Protein AF-A0A9E3EA97-F1 (afdb_monomer_lite)

Secondary str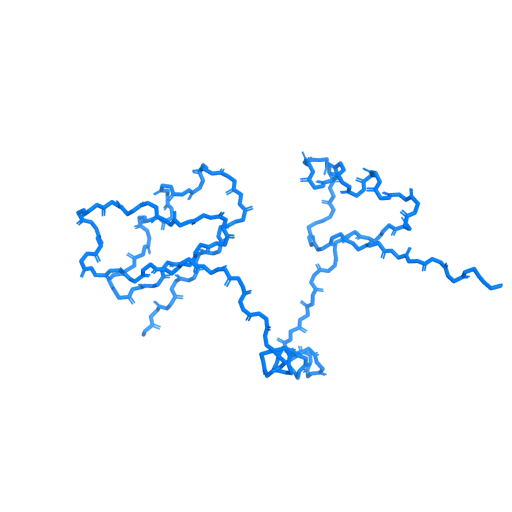ucture (DSSP, 8-state):
-------B-SSSTTHHHHGGGPPTT-EEEESSS-----TTTGGG-EEEE------HHHHHHHHHHHHTTS----EEEEEEGGGHHHHHHHHTT----SSEEEEEPP---

Structure (mmCIF, N/CA/C/O backbone):
data_AF-A0A9E3EA97-F1
#
_entry.id   AF-A0A9E3EA97-F1
#
loop_
_atom_site.group_PDB
_atom_site.id
_atom_site.type_symbol
_atom_site.label_atom_id
_atom_site.label_alt_id
_atom_site.label_comp_id
_atom_site.label_asym_id
_atom_site.label_entity_id
_atom_site.label_seq_id
_atom_site.pdbx_PDB_ins_code
_atom_site.Cartn_x
_atom_site.Cartn_y
_atom_site.Cartn_z
_atom_site.occupancy
_atom_site.B_iso_or_equiv
_atom_site.auth_seq_id
_atom_site.auth_comp_id
_atom_site.auth_asym_id
_atom_site.auth_atom_id
_atom_site.pdbx_PDB_model_num
ATOM 1 N N . MET A 1 1 ? 17.864 -14.268 -17.525 1.00 27.67 1 MET A N 1
ATOM 2 C CA . MET A 1 1 ? 17.966 -12.845 -17.133 1.00 27.67 1 MET A CA 1
ATOM 3 C C . MET A 1 1 ? 17.415 -12.708 -15.719 1.00 27.67 1 MET A C 1
ATOM 5 O O . MET A 1 1 ? 16.209 -12.784 -15.541 1.00 27.67 1 MET A O 1
AT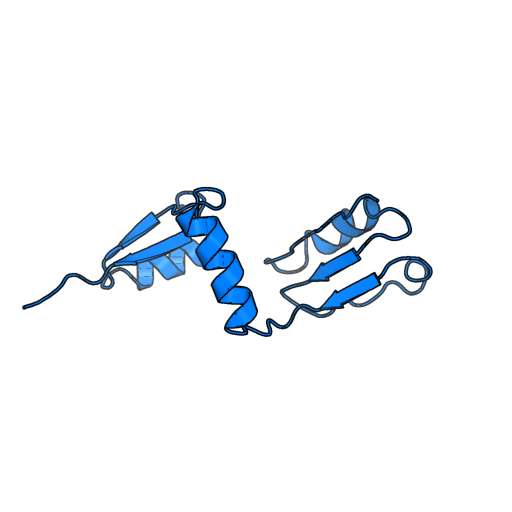OM 9 N N . PHE A 1 2 ? 18.285 -12.642 -14.707 1.00 24.23 2 PHE A N 1
ATOM 10 C CA . PHE A 1 2 ? 17.882 -12.564 -13.298 1.00 24.23 2 PHE A CA 1
ATOM 11 C C . PHE A 1 2 ? 17.884 -11.098 -12.863 1.00 24.23 2 PHE A C 1
ATOM 13 O O . PHE A 1 2 ? 18.947 -10.505 -12.711 1.00 24.23 2 PHE A O 1
ATOM 20 N N . VAL A 1 3 ? 16.702 -10.507 -12.699 1.00 27.44 3 VAL A N 1
ATOM 21 C CA . VAL A 1 3 ? 16.562 -9.160 -12.136 1.00 27.44 3 VAL A CA 1
ATOM 22 C C . VAL A 1 3 ? 16.502 -9.304 -10.618 1.00 27.44 3 VAL A C 1
ATOM 24 O O . VAL A 1 3 ? 15.473 -9.688 -10.070 1.00 27.44 3 VAL A O 1
ATOM 27 N N . THR A 1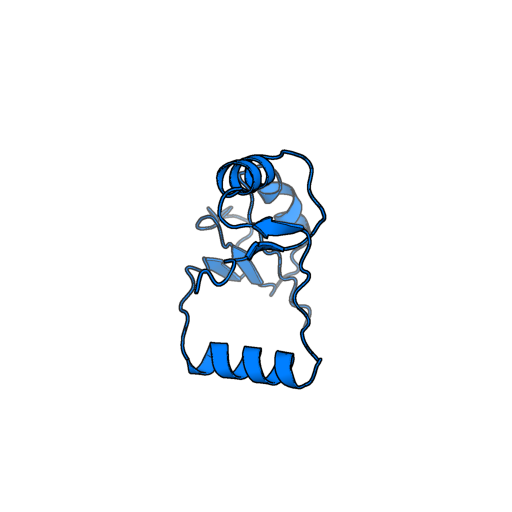 4 ? 17.613 -9.037 -9.933 1.00 34.47 4 THR A N 1
ATOM 28 C CA . THR A 1 4 ? 17.628 -8.945 -8.468 1.00 34.47 4 THR A CA 1
ATOM 29 C C . THR A 1 4 ? 17.233 -7.52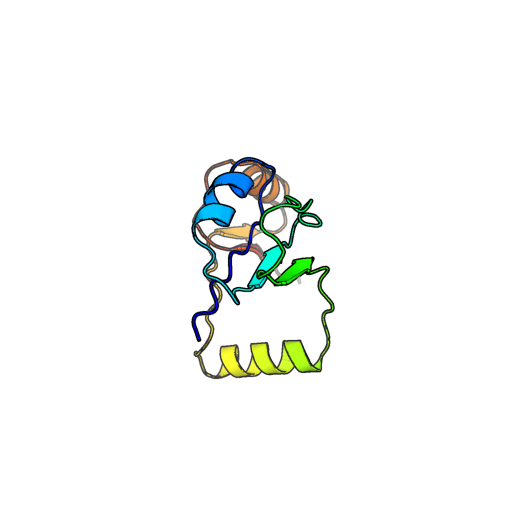3 -8.076 1.00 34.47 4 THR A C 1
ATOM 31 O O . THR A 1 4 ? 18.070 -6.629 -8.104 1.00 34.47 4 THR A O 1
ATOM 34 N N . LEU A 1 5 ? 15.956 -7.298 -7.748 1.00 41.28 5 LEU A N 1
ATOM 35 C CA . LEU A 1 5 ? 15.457 -6.012 -7.250 1.00 41.28 5 LEU A CA 1
ATOM 36 C C . LEU A 1 5 ? 15.599 -5.960 -5.723 1.00 41.28 5 LEU A C 1
ATOM 38 O O . LEU A 1 5 ? 14.917 -6.699 -5.016 1.00 41.28 5 LEU A O 1
ATOM 42 N N . ILE A 1 6 ? 16.455 -5.075 -5.212 1.00 46.09 6 ILE A N 1
ATOM 43 C CA . ILE A 1 6 ? 16.605 -4.834 -3.770 1.00 46.09 6 ILE A CA 1
ATOM 44 C C . ILE A 1 6 ? 16.039 -3.450 -3.458 1.00 46.09 6 ILE A C 1
ATOM 46 O O . ILE A 1 6 ? 16.729 -2.457 -3.642 1.00 46.09 6 ILE A O 1
ATOM 50 N N . ALA A 1 7 ? 14.787 -3.376 -3.002 1.00 45.81 7 ALA A N 1
ATOM 51 C CA . ALA A 1 7 ? 14.178 -2.122 -2.562 1.00 45.81 7 ALA A CA 1
ATOM 52 C C . ALA A 1 7 ? 14.572 -1.833 -1.105 1.00 45.81 7 ALA A C 1
ATOM 54 O O . ALA A 1 7 ? 14.103 -2.500 -0.184 1.00 45.81 7 ALA A O 1
ATOM 55 N N . HIS A 1 8 ? 15.445 -0.850 -0.892 1.00 51.91 8 HIS A N 1
ATOM 56 C CA . HIS A 1 8 ? 15.857 -0.421 0.445 1.00 51.91 8 HIS A CA 1
ATOM 57 C C . HIS A 1 8 ? 15.014 0.782 0.893 1.00 51.91 8 HIS A C 1
ATOM 59 O O . HIS A 1 8 ? 14.984 1.791 0.190 1.00 51.91 8 HIS A O 1
ATOM 65 N N . THR A 1 9 ? 14.334 0.679 2.042 1.00 49.62 9 THR A N 1
ATOM 66 C CA . THR A 1 9 ? 13.465 1.734 2.616 1.00 49.62 9 THR A CA 1
ATOM 67 C C . THR A 1 9 ? 13.913 2.224 4.001 1.00 49.62 9 THR A C 1
ATOM 69 O O . THR A 1 9 ? 13.198 2.994 4.632 1.00 49.62 9 THR A O 1
ATOM 72 N N . THR A 1 10 ? 15.077 1.791 4.495 1.00 43.66 10 THR A N 1
ATOM 73 C CA . THR A 1 10 ? 15.605 2.129 5.836 1.00 43.66 10 THR A CA 1
ATOM 74 C C . THR A 1 10 ? 16.986 2.788 5.735 1.00 43.66 10 THR A C 1
ATOM 76 O O . THR A 1 10 ? 17.619 2.726 4.688 1.00 43.66 10 THR A O 1
ATOM 79 N N . HIS A 1 11 ? 17.480 3.459 6.778 1.00 42.31 11 HIS A N 1
ATOM 80 C CA . HIS A 1 11 ? 18.796 4.113 6.728 1.00 42.31 11 HIS A CA 1
ATOM 81 C C . HIS A 1 11 ? 19.969 3.128 6.935 1.00 42.31 11 HIS A C 1
ATOM 83 O O . HIS A 1 11 ? 19.944 2.260 7.803 1.00 42.31 11 HIS A O 1
ATOM 89 N N . GLU A 1 12 ? 20.999 3.312 6.102 1.00 45.53 12 GLU A N 1
ATOM 90 C CA . GLU A 1 12 ? 22.417 2.912 6.209 1.00 45.53 12 GLU A CA 1
ATOM 91 C C . GLU A 1 12 ? 22.822 1.429 6.350 1.00 45.53 12 GLU A C 1
ATOM 93 O O . GLU A 1 12 ? 23.720 0.991 5.627 1.00 45.53 12 GLU A O 1
ATOM 98 N N . VAL A 1 13 ? 22.206 0.629 7.221 1.00 43.25 13 VAL A N 1
ATOM 99 C CA . VAL A 1 13 ? 22.853 -0.611 7.709 1.00 43.25 13 VAL A CA 1
ATOM 100 C C . VAL A 1 13 ? 22.753 -1.809 6.744 1.00 43.25 13 VAL A C 1
ATOM 102 O O . VAL A 1 13 ? 23.701 -2.586 6.654 1.00 43.25 13 VAL A O 1
ATOM 105 N N . HIS A 1 14 ? 21.694 -1.947 5.932 1.00 49.12 14 HIS A N 1
ATOM 106 C CA . HIS A 1 14 ? 21.586 -3.076 4.977 1.00 49.12 14 HIS A CA 1
ATOM 107 C C . HIS A 1 14 ? 22.212 -2.789 3.596 1.00 49.12 14 HIS A C 1
ATOM 109 O O . HIS A 1 14 ? 22.181 -3.638 2.697 1.00 49.12 14 HIS A O 1
ATOM 115 N N . ARG A 1 15 ? 22.824 -1.609 3.420 1.00 48.66 15 ARG A N 1
ATOM 116 C CA . ARG A 1 15 ? 23.390 -1.150 2.142 1.00 48.66 15 ARG A CA 1
ATOM 117 C C . ARG A 1 15 ? 24.633 -1.938 1.712 1.00 48.66 15 ARG A C 1
ATOM 119 O O . ARG A 1 15 ? 24.797 -2.217 0.533 1.00 48.66 15 ARG A O 1
ATOM 126 N N . ARG A 1 16 ? 25.509 -2.321 2.649 1.00 48.25 16 ARG A N 1
ATOM 127 C CA . ARG A 1 16 ? 26.776 -3.015 2.329 1.00 48.25 16 ARG A CA 1
ATOM 128 C C . ARG A 1 16 ? 26.579 -4.481 1.936 1.00 48.25 16 ARG A C 1
ATOM 130 O O . ARG A 1 16 ? 27.215 -4.946 0.998 1.00 48.25 16 ARG A O 1
ATOM 137 N N . SER A 1 17 ? 25.673 -5.192 2.604 1.00 53.31 17 SER A N 1
ATOM 138 C CA . SER A 1 17 ? 25.467 -6.635 2.394 1.00 53.31 17 SER A CA 1
ATOM 139 C C . SER A 1 17 ? 24.677 -6.959 1.121 1.00 53.31 17 SER A C 1
ATOM 141 O O . SER A 1 17 ? 24.832 -8.034 0.549 1.00 53.31 17 SER A O 1
ATOM 143 N N . SER A 1 18 ? 23.837 -6.028 0.659 1.00 52.78 18 SER A N 1
ATOM 144 C CA . SER A 1 18 ? 23.020 -6.182 -0.553 1.00 52.78 18 SER A CA 1
ATOM 145 C C . SER A 1 18 ? 23.822 -6.023 -1.850 1.00 52.78 18 SER A C 1
ATOM 147 O O . SER A 1 18 ? 23.438 -6.579 -2.877 1.00 52.78 18 SER A O 1
ATOM 149 N N . LEU A 1 19 ? 24.967 -5.335 -1.808 1.00 53.03 19 LEU A N 1
ATOM 150 C CA . LEU A 1 19 ? 25.864 -5.168 -2.958 1.00 53.03 19 LEU A CA 1
ATOM 151 C C . LEU A 1 19 ? 26.614 -6.458 -3.324 1.00 53.03 19 LEU A C 1
ATOM 153 O O . LEU A 1 19 ? 27.031 -6.626 -4.466 1.00 53.03 19 LEU A O 1
ATOM 157 N N . THR A 1 20 ? 26.774 -7.389 -2.382 1.00 55.34 20 THR A N 1
ATOM 158 C CA . THR A 1 20 ? 27.555 -8.623 -2.576 1.00 55.34 20 THR A CA 1
ATOM 159 C C . THR A 1 20 ? 26.804 -9.706 -3.360 1.00 55.34 20 THR A C 1
ATOM 161 O O . THR A 1 20 ? 27.414 -10.676 -3.797 1.00 55.34 20 THR A O 1
ATOM 164 N N . VAL A 1 21 ? 25.489 -9.554 -3.556 1.00 62.53 21 VAL A N 1
ATOM 165 C CA . VAL A 1 21 ? 24.610 -10.562 -4.187 1.00 62.53 21 VAL A CA 1
ATOM 166 C C . VAL A 1 21 ? 24.124 -10.176 -5.590 1.00 62.53 21 VAL A C 1
ATOM 168 O O . VAL A 1 21 ? 23.367 -10.924 -6.216 1.00 62.53 21 VAL A O 1
ATOM 171 N N . ILE A 1 22 ? 24.550 -9.023 -6.115 1.00 60.69 22 ILE A N 1
ATOM 172 C CA . ILE A 1 22 ? 24.157 -8.565 -7.452 1.00 60.69 22 ILE A CA 1
ATOM 173 C C . ILE A 1 22 ? 25.077 -9.207 -8.490 1.00 60.69 22 ILE A C 1
ATOM 175 O O . ILE A 1 22 ? 26.285 -8.987 -8.504 1.00 60.69 22 ILE A O 1
ATOM 179 N N . ARG A 1 23 ? 24.489 -10.021 -9.372 1.00 62.59 23 ARG A N 1
ATOM 180 C CA . ARG A 1 23 ? 25.204 -10.630 -10.500 1.00 62.59 23 ARG A CA 1
ATOM 181 C C . ARG A 1 23 ? 25.540 -9.572 -11.564 1.00 62.59 23 ARG A C 1
ATOM 183 O O . ARG A 1 23 ? 24.789 -8.599 -11.687 1.00 62.59 23 ARG A O 1
ATOM 190 N N . PRO A 1 24 ? 26.590 -9.782 -12.379 1.00 64.25 24 PRO A N 1
ATOM 191 C CA . PRO A 1 24 ? 26.852 -8.947 -13.552 1.00 64.25 24 PRO A CA 1
ATOM 192 C C . PRO A 1 24 ? 25.595 -8.793 -14.428 1.00 64.25 24 PRO A C 1
ATOM 194 O O . PRO A 1 24 ? 24.912 -9.781 -14.708 1.00 64.25 24 PRO A O 1
ATOM 197 N N . GLY A 1 25 ? 25.263 -7.557 -14.819 1.00 64.38 25 GLY A N 1
ATOM 198 C CA . GLY A 1 25 ? 24.041 -7.221 -15.566 1.00 64.38 25 GLY A CA 1
ATOM 199 C C . GLY A 1 25 ? 22.781 -6.995 -14.712 1.00 64.38 25 GLY A C 1
ATOM 200 O O . GLY A 1 25 ? 21.700 -6.781 -15.260 1.00 64.38 25 GLY A O 1
ATOM 201 N N . GLY A 1 26 ? 22.890 -7.049 -13.380 1.00 65.12 26 GLY A N 1
ATOM 202 C CA . GLY A 1 26 ? 21.799 -6.735 -12.453 1.00 65.12 26 GLY A CA 1
ATOM 203 C C . GLY A 1 26 ? 21.492 -5.234 -12.336 1.00 65.12 26 GLY A C 1
ATOM 204 O O . GLY A 1 26 ? 22.291 -4.380 -12.727 1.00 65.12 26 GLY A O 1
ATOM 205 N N . ILE A 1 27 ? 20.321 -4.913 -11.770 1.00 66.19 27 ILE A N 1
ATOM 206 C CA . ILE A 1 27 ? 19.863 -3.535 -11.535 1.00 66.19 27 ILE A CA 1
ATOM 207 C C . ILE A 1 27 ? 19.708 -3.309 -10.031 1.00 66.19 27 ILE A C 1
ATOM 209 O O . ILE A 1 27 ? 18.919 -3.995 -9.385 1.00 66.19 27 ILE A O 1
ATOM 213 N N . LEU A 1 28 ? 20.414 -2.320 -9.487 1.00 66.44 28 LEU A N 1
ATOM 214 C CA . LEU A 1 28 ? 20.208 -1.837 -8.124 1.00 66.44 28 LEU A CA 1
ATOM 215 C C . LEU A 1 28 ? 19.217 -0.667 -8.150 1.00 66.44 28 LEU A C 1
ATOM 217 O O . LEU A 1 28 ? 19.451 0.312 -8.854 1.00 66.44 28 LEU A O 1
ATOM 221 N N . VAL A 1 29 ? 18.132 -0.751 -7.374 1.00 65.31 29 VAL A N 1
ATOM 222 C CA . VAL A 1 29 ? 17.117 0.312 -7.278 1.00 65.31 29 VAL A CA 1
ATOM 223 C C . VAL A 1 29 ? 17.029 0.814 -5.841 1.00 65.31 29 VAL A C 1
ATOM 225 O O . VAL A 1 29 ? 16.648 0.063 -4.951 1.00 65.31 29 VAL A O 1
ATOM 228 N N . SER A 1 30 ? 17.348 2.085 -5.606 1.00 62.62 30 SER A N 1
ATOM 229 C CA . SER A 1 30 ? 17.234 2.708 -4.279 1.00 62.62 30 SER A CA 1
ATOM 230 C C . SER A 1 30 ? 16.063 3.685 -4.225 1.00 62.62 30 SER A C 1
ATOM 232 O O . SER A 1 30 ? 15.860 4.450 -5.165 1.00 62.62 30 SER A O 1
ATOM 234 N N . VAL A 1 31 ? 15.314 3.671 -3.118 1.00 61.91 31 VAL A N 1
ATOM 235 C CA . VAL A 1 31 ? 14.136 4.532 -2.878 1.00 61.91 31 VAL A CA 1
ATOM 236 C C . VAL A 1 31 ? 14.424 5.615 -1.819 1.00 61.91 31 VAL A C 1
ATOM 238 O O . VAL A 1 31 ? 13.624 6.521 -1.635 1.00 61.91 31 VAL A O 1
ATOM 241 N N . VAL A 1 32 ? 15.566 5.542 -1.117 1.00 57.09 32 VAL A N 1
ATOM 242 C CA . VAL A 1 32 ? 15.883 6.417 0.036 1.00 57.09 32 VAL A CA 1
ATOM 243 C C . VAL A 1 32 ? 16.957 7.454 -0.289 1.00 57.09 32 VAL A C 1
ATOM 245 O O . VAL A 1 32 ? 16.859 8.598 0.141 1.00 57.09 32 VAL A O 1
ATOM 248 N N . SER A 1 33 ? 17.995 7.086 -1.040 1.00 53.00 33 SER A N 1
ATOM 249 C CA . SER A 1 33 ? 19.053 8.017 -1.473 1.00 53.00 33 SER A CA 1
ATOM 250 C C . SER A 1 33 ? 19.777 7.475 -2.704 1.00 53.00 33 SER A C 1
ATOM 252 O O . SER A 1 33 ? 19.753 6.260 -2.935 1.00 53.00 33 SER A O 1
ATOM 254 N N . GLU A 1 34 ? 20.435 8.344 -3.476 1.00 50.34 34 GLU A N 1
ATOM 255 C CA . GLU A 1 34 ? 21.336 7.918 -4.550 1.00 50.34 34 GLU A CA 1
ATOM 256 C C . GLU A 1 34 ? 22.378 6.935 -3.997 1.00 50.34 34 GLU A C 1
ATOM 258 O O . GLU A 1 34 ? 22.995 7.205 -2.960 1.00 50.34 34 GLU A O 1
ATOM 263 N N . PRO A 1 35 ? 22.570 5.762 -4.626 1.00 52.19 35 PRO A N 1
ATOM 264 C CA . PRO A 1 35 ? 23.642 4.869 -4.224 1.00 52.19 35 PRO A CA 1
ATOM 265 C C . PRO A 1 35 ? 24.969 5.577 -4.499 1.00 52.19 35 PRO A C 1
ATOM 267 O O . PRO A 1 35 ? 25.319 5.744 -5.663 1.00 52.19 35 PRO A O 1
ATOM 270 N N . MET A 1 36 ? 25.697 6.000 -3.456 1.00 50.03 36 MET A N 1
ATOM 271 C CA . MET A 1 36 ? 27.089 6.423 -3.629 1.00 50.03 36 MET A CA 1
ATOM 272 C C . MET A 1 36 ? 27.860 5.225 -4.186 1.00 50.03 36 MET A C 1
ATOM 274 O O . MET A 1 36 ? 27.924 4.191 -3.508 1.00 50.03 36 MET A O 1
ATOM 278 N N . PRO A 1 37 ? 28.364 5.303 -5.423 1.00 52.84 37 PRO A N 1
ATOM 279 C CA . PRO A 1 37 ? 28.927 4.134 -6.057 1.00 52.84 37 PRO A CA 1
ATOM 280 C C . PRO A 1 37 ? 30.305 3.791 -5.484 1.00 52.84 37 PRO A C 1
ATOM 282 O O . PRO A 1 37 ? 31.129 4.678 -5.285 1.00 52.84 37 PRO A O 1
ATOM 285 N N . ASP A 1 38 ? 30.563 2.503 -5.259 1.00 54.34 38 ASP A N 1
ATOM 286 C CA . ASP A 1 38 ? 31.921 1.980 -5.095 1.00 54.34 38 ASP A CA 1
ATOM 287 C C . ASP A 1 38 ? 32.563 1.913 -6.498 1.00 54.34 38 ASP A C 1
ATOM 289 O O . ASP A 1 38 ? 32.059 1.153 -7.341 1.00 54.34 38 ASP A O 1
ATOM 293 N N . PRO A 1 39 ? 33.583 2.742 -6.801 1.00 53.28 39 PRO A N 1
ATOM 294 C CA . PRO A 1 39 ? 34.104 2.921 -8.158 1.00 53.28 39 PRO A CA 1
ATOM 295 C C . PRO A 1 39 ? 34.607 1.619 -8.799 1.00 53.28 39 PRO A C 1
ATOM 297 O O . PRO A 1 39 ? 34.518 1.475 -10.017 1.00 53.28 39 PRO A O 1
ATOM 300 N N . ASP A 1 40 ? 35.020 0.631 -8.003 1.00 53.72 40 ASP A N 1
ATOM 301 C CA . ASP A 1 40 ? 35.608 -0.613 -8.512 1.00 53.72 40 ASP A CA 1
ATOM 302 C C . ASP A 1 40 ? 34.570 -1.676 -8.931 1.00 53.72 40 ASP A C 1
ATOM 304 O O . ASP A 1 40 ? 34.910 -2.662 -9.589 1.00 53.72 40 ASP A O 1
ATOM 308 N N . ARG A 1 41 ? 33.282 -1.504 -8.587 1.00 53.19 41 ARG A N 1
ATOM 309 C CA . ARG A 1 41 ? 32.221 -2.515 -8.824 1.00 53.19 41 ARG A CA 1
ATOM 310 C C . ARG A 1 41 ? 31.153 -2.121 -9.847 1.00 53.19 41 ARG A C 1
ATOM 312 O O . ARG A 1 41 ? 30.296 -2.941 -10.183 1.00 53.19 41 ARG A O 1
ATOM 319 N N . LEU A 1 42 ? 31.201 -0.900 -10.372 1.00 52.56 42 LEU A N 1
ATOM 320 C CA . LEU A 1 42 ? 30.169 -0.350 -11.264 1.00 52.56 42 LEU A CA 1
ATOM 321 C C . LEU A 1 42 ? 30.257 -0.781 -12.713 1.00 52.56 42 LEU A C 1
ATOM 323 O O . LEU A 1 42 ? 29.270 -0.637 -13.430 1.00 52.56 42 LEU A O 1
ATOM 327 N N . ASN A 1 43 ? 31.397 -1.308 -13.153 1.00 52.75 43 ASN A N 1
ATOM 328 C CA . ASN A 1 43 ? 31.621 -1.522 -14.581 1.00 52.75 43 ASN A CA 1
ATOM 329 C C . ASN A 1 43 ? 30.600 -2.494 -15.209 1.00 52.75 43 ASN A C 1
ATOM 331 O O . ASN A 1 43 ? 30.451 -2.494 -16.424 1.00 52.75 43 ASN A O 1
ATOM 335 N N . ASN A 1 44 ? 29.843 -3.253 -14.395 1.00 55.69 44 ASN A N 1
ATOM 336 C CA . ASN A 1 44 ? 28.820 -4.206 -14.841 1.00 55.69 44 ASN A CA 1
ATOM 337 C C . ASN A 1 44 ? 27.454 -4.112 -14.113 1.00 55.69 44 ASN A C 1
ATOM 339 O O . ASN A 1 44 ? 26.658 -5.053 -14.217 1.00 55.69 44 ASN A O 1
ATOM 343 N N . ILE A 1 45 ? 27.160 -3.041 -13.357 1.00 58.03 45 ILE A N 1
ATOM 344 C CA . ILE A 1 45 ? 25.902 -2.909 -12.585 1.00 58.03 45 ILE A CA 1
ATOM 345 C C . ILE A 1 45 ? 25.210 -1.577 -12.893 1.00 58.03 45 ILE A C 1
ATOM 347 O O . ILE A 1 45 ? 25.796 -0.507 -12.749 1.00 58.03 45 ILE A O 1
ATOM 351 N N . ARG A 1 46 ? 23.921 -1.632 -13.257 1.00 59.09 46 ARG A N 1
ATOM 352 C CA . ARG A 1 46 ? 23.096 -0.434 -13.469 1.00 59.09 46 ARG A CA 1
ATOM 353 C C . ARG A 1 46 ? 22.492 0.022 -12.139 1.00 59.09 46 ARG A C 1
ATOM 355 O O . ARG A 1 46 ? 21.676 -0.690 -11.557 1.00 59.09 46 ARG A O 1
ATOM 362 N N . SER A 1 47 ? 22.864 1.214 -11.683 1.00 53.09 47 SER A N 1
ATOM 363 C CA . SER A 1 47 ? 22.295 1.857 -10.493 1.00 53.09 47 SER A CA 1
ATOM 364 C C . SER A 1 47 ? 21.180 2.825 -10.895 1.00 53.09 47 SER A C 1
ATOM 366 O O . SER A 1 47 ? 21.364 3.632 -11.804 1.00 53.09 47 SER A O 1
ATOM 368 N N . VAL A 1 48 ? 20.012 2.734 -10.255 1.00 58.72 48 VAL A N 1
ATOM 369 C CA . VAL A 1 48 ? 18.880 3.643 -10.473 1.00 58.72 48 VAL A CA 1
ATOM 370 C C . VAL A 1 48 ? 18.406 4.178 -9.127 1.00 58.72 48 VAL A C 1
ATOM 372 O O . VAL A 1 48 ? 17.965 3.422 -8.258 1.00 58.72 48 VAL A O 1
ATOM 375 N N . PHE A 1 49 ? 18.466 5.496 -8.960 1.00 52.78 49 PHE A N 1
ATOM 376 C CA . PHE A 1 49 ? 17.744 6.175 -7.894 1.00 52.78 49 PHE A CA 1
ATOM 377 C C . PHE A 1 49 ? 16.299 6.390 -8.347 1.00 52.78 49 PHE A C 1
ATOM 379 O O . PHE A 1 49 ? 16.041 7.035 -9.362 1.00 52.78 49 PHE A O 1
ATOM 386 N N . PHE A 1 50 ? 15.351 5.778 -7.643 1.00 59.56 50 PHE A N 1
ATOM 387 C CA . PHE A 1 50 ? 13.937 5.837 -7.984 1.00 59.56 50 PHE A CA 1
ATOM 388 C C . PHE A 1 50 ? 13.256 6.943 -7.177 1.00 59.56 50 PHE A C 1
ATOM 390 O O . PHE A 1 50 ? 12.570 6.681 -6.189 1.00 59.56 50 PHE A O 1
ATOM 397 N N . LEU A 1 51 ? 13.443 8.190 -7.616 1.00 51.78 51 LEU A N 1
ATOM 398 C CA . LEU A 1 51 ? 12.551 9.283 -7.244 1.00 51.78 51 LEU A CA 1
ATOM 399 C C . LEU A 1 51 ? 11.250 9.077 -8.037 1.00 51.78 51 LEU A C 1
ATOM 401 O O . LEU A 1 51 ? 11.249 9.126 -9.266 1.00 51.78 51 LEU A O 1
ATOM 405 N N . VAL A 1 52 ? 10.171 8.710 -7.349 1.00 62.44 52 VAL A N 1
ATOM 406 C CA . VAL A 1 52 ? 8.963 8.161 -7.981 1.00 62.44 52 VAL A CA 1
ATOM 407 C C . VAL A 1 52 ? 8.329 9.170 -8.948 1.00 62.44 52 VAL A C 1
ATOM 409 O O . VAL A 1 52 ? 7.761 10.173 -8.529 1.00 62.44 52 VAL A O 1
ATOM 412 N N . GLU A 1 53 ? 8.315 8.847 -10.240 1.00 67.19 53 GLU A N 1
ATOM 413 C CA . GLU A 1 53 ? 7.407 9.470 -11.204 1.00 67.19 53 GLU A CA 1
ATOM 414 C C . GLU A 1 53 ? 6.095 8.664 -11.220 1.00 67.19 53 GLU A C 1
ATOM 416 O O . GLU A 1 53 ? 5.986 7.591 -11.832 1.00 67.19 53 GLU A O 1
ATOM 421 N N . VAL A 1 54 ? 5.089 9.156 -10.496 1.00 76.50 54 VAL A N 1
ATOM 422 C CA . VAL A 1 54 ? 3.739 8.584 -10.521 1.00 76.50 54 VAL A CA 1
ATOM 423 C C . VAL A 1 54 ? 3.028 9.103 -11.768 1.00 76.50 54 VAL A C 1
ATOM 425 O O . VAL A 1 54 ? 2.754 10.292 -11.874 1.00 76.50 54 VAL A O 1
ATOM 428 N N . THR A 1 55 ? 2.707 8.216 -12.710 1.00 86.88 55 THR A N 1
ATOM 429 C CA . THR A 1 55 ? 1.898 8.562 -13.889 1.00 86.88 55 THR A CA 1
ATOM 430 C C . THR A 1 55 ? 0.600 7.769 -13.887 1.00 86.88 55 THR A C 1
ATOM 432 O O . THR A 1 55 ? 0.585 6.610 -13.461 1.00 86.88 55 THR A O 1
ATOM 435 N N . THR A 1 56 ? -0.474 8.355 -14.421 1.00 91.00 56 THR A N 1
ATOM 436 C CA . THR A 1 56 ? -1.783 7.693 -14.568 1.00 91.00 56 THR A CA 1
ATOM 437 C C . THR A 1 56 ? -1.634 6.339 -15.256 1.00 91.00 56 THR A C 1
ATOM 439 O O . THR A 1 56 ? -2.002 5.317 -14.694 1.00 91.00 56 THR A O 1
ATOM 442 N N . LYS A 1 57 ? -0.906 6.288 -16.381 1.00 91.69 57 LYS A N 1
ATOM 443 C CA . LYS A 1 57 ? -0.635 5.048 -17.126 1.00 91.69 57 LYS A CA 1
ATOM 444 C C . LYS A 1 57 ? 0.013 3.940 -16.281 1.00 91.69 57 LYS A C 1
ATOM 446 O O . LYS A 1 57 ? -0.204 2.759 -16.553 1.00 91.69 57 LYS A O 1
ATOM 451 N N . ARG A 1 58 ? 0.865 4.278 -15.304 1.00 88.69 58 ARG A N 1
ATOM 452 C CA . ARG A 1 58 ? 1.469 3.289 -14.390 1.00 88.69 58 ARG A CA 1
ATOM 453 C C . ARG A 1 58 ? 0.470 2.851 -13.317 1.00 88.69 58 ARG A C 1
ATOM 455 O O . ARG A 1 58 ? 0.387 1.654 -13.047 1.00 88.69 58 ARG A O 1
ATOM 462 N N . LEU A 1 59 ? -0.295 3.782 -12.749 1.00 91.81 59 LEU A N 1
ATOM 463 C CA . LEU A 1 59 ? -1.337 3.476 -11.765 1.00 91.81 59 LEU A CA 1
ATOM 464 C C . LEU A 1 59 ? -2.475 2.637 -12.359 1.00 91.81 59 LEU A C 1
ATOM 466 O O . LEU A 1 59 ? -2.933 1.708 -11.699 1.00 91.81 59 LEU A O 1
ATOM 470 N N . ASP A 1 60 ? -2.865 2.874 -13.611 1.00 95.88 60 ASP A N 1
ATOM 471 C CA . ASP A 1 60 ? -3.896 2.092 -14.304 1.00 95.88 60 ASP A CA 1
ATOM 472 C C . ASP A 1 60 ? -3.493 0.619 -14.415 1.00 95.88 60 ASP A C 1
ATOM 474 O O . ASP A 1 60 ? -4.289 -0.280 -14.151 1.00 95.88 60 ASP A O 1
ATOM 478 N N . LYS A 1 61 ? -2.218 0.350 -14.723 1.00 95.06 61 LYS A N 1
ATOM 479 C CA . LYS A 1 61 ? -1.685 -1.021 -14.761 1.00 95.06 61 LYS A CA 1
ATOM 480 C C . LYS A 1 61 ? -1.712 -1.690 -13.389 1.00 95.06 61 LYS A C 1
ATOM 482 O O . LYS A 1 61 ? -2.038 -2.868 -13.291 1.00 95.06 61 LYS A O 1
ATOM 487 N N . ILE A 1 62 ? -1.354 -0.958 -12.333 1.00 93.31 62 ILE A N 1
ATOM 488 C CA . ILE A 1 62 ? -1.413 -1.470 -10.955 1.00 93.31 62 ILE A CA 1
ATOM 489 C C . ILE A 1 62 ? -2.868 -1.760 -10.562 1.00 93.31 62 ILE A C 1
ATOM 491 O O . ILE A 1 62 ? -3.143 -2.799 -9.966 1.00 93.31 62 ILE A O 1
ATOM 495 N N . THR A 1 63 ? -3.793 -0.883 -10.950 1.00 94.25 63 THR A N 1
ATOM 496 C CA . THR A 1 63 ? -5.235 -1.024 -10.714 1.00 94.25 63 THR A CA 1
ATOM 497 C C . THR A 1 63 ? -5.801 -2.250 -11.427 1.00 94.25 63 THR A C 1
ATOM 499 O O . THR A 1 63 ? -6.515 -3.033 -10.811 1.00 94.25 63 THR A O 1
ATOM 502 N N . ASP A 1 64 ? -5.429 -2.486 -12.688 1.00 96.75 64 ASP A N 1
ATOM 503 C CA . ASP A 1 64 ? -5.832 -3.687 -13.430 1.00 96.75 64 ASP A CA 1
ATOM 504 C C . ASP A 1 64 ? -5.338 -4.974 -12.745 1.00 96.75 64 ASP A C 1
ATOM 506 O O . ASP A 1 64 ? -6.108 -5.915 -12.552 1.00 96.75 64 ASP A O 1
ATOM 510 N N . LEU A 1 65 ? -4.080 -5.003 -12.286 1.00 96.75 65 LEU A N 1
ATOM 511 C CA . LEU A 1 65 ? -3.544 -6.141 -11.530 1.00 96.75 65 LEU A CA 1
ATOM 512 C C . LEU A 1 65 ? -4.290 -6.368 -10.209 1.00 96.75 65 LEU A C 1
ATOM 514 O O . LEU A 1 65 ? -4.547 -7.518 -9.846 1.00 96.75 65 LEU A O 1
ATOM 518 N N . PHE A 1 66 ? -4.635 -5.293 -9.501 1.00 94.56 66 PHE A N 1
ATOM 519 C CA . PHE A 1 66 ? -5.408 -5.353 -8.263 1.00 94.56 66 PHE A CA 1
ATOM 520 C C . PHE A 1 66 ? -6.823 -5.891 -8.511 1.00 94.56 66 PHE A C 1
ATOM 522 O O . PHE A 1 66 ? -7.225 -6.870 -7.885 1.00 94.56 66 PHE A O 1
ATOM 529 N N . ASN A 1 67 ? -7.537 -5.337 -9.494 1.00 96.06 67 ASN A N 1
ATOM 530 C CA . ASN A 1 67 ? -8.900 -5.744 -9.848 1.00 96.06 67 ASN A CA 1
ATOM 531 C C . ASN A 1 67 ? -8.975 -7.209 -10.304 1.00 96.06 67 ASN A C 1
ATOM 533 O O . ASN A 1 67 ? -9.953 -7.896 -10.027 1.00 96.06 67 ASN A O 1
ATOM 537 N N . ARG A 1 68 ? -7.926 -7.716 -10.966 1.00 97.00 68 ARG A N 1
ATOM 538 C CA . ARG A 1 68 ? -7.815 -9.131 -11.368 1.00 97.00 68 ARG A CA 1
ATOM 539 C C . ARG A 1 68 ? -7.375 -10.067 -10.235 1.00 97.00 68 ARG A C 1
ATOM 541 O O . ARG A 1 68 ? -7.123 -11.242 -10.494 1.00 97.00 68 ARG A O 1
ATOM 548 N N . GLY A 1 69 ? -7.188 -9.564 -9.013 1.00 94.69 69 GLY A N 1
ATOM 549 C CA . GLY A 1 69 ? -6.694 -10.343 -7.872 1.00 94.69 69 GLY A CA 1
ATOM 550 C C . GLY A 1 69 ? -5.240 -10.813 -8.013 1.00 94.69 69 GLY A C 1
ATOM 551 O O . GLY A 1 69 ? -4.786 -11.674 -7.265 1.00 94.69 69 GLY A O 1
ATOM 552 N N . ARG A 1 70 ? -4.487 -10.262 -8.975 1.00 95.69 70 ARG A N 1
ATOM 553 C CA . ARG A 1 70 ? -3.070 -10.585 -9.234 1.00 95.69 70 ARG A CA 1
ATOM 554 C C . ARG A 1 70 ? -2.114 -9.774 -8.361 1.00 95.69 70 ARG A C 1
ATOM 556 O O . ARG A 1 70 ? -0.923 -10.075 -8.325 1.00 95.69 70 ARG A O 1
ATOM 563 N N . LEU A 1 71 ? -2.630 -8.755 -7.679 1.00 92.75 71 LEU A N 1
ATOM 564 C CA . LEU A 1 71 ? -1.934 -7.938 -6.697 1.00 92.75 71 LEU A CA 1
ATOM 565 C C . LEU A 1 71 ? -2.863 -7.730 -5.498 1.00 92.75 71 LEU A C 1
ATOM 567 O O . LEU A 1 71 ? -3.984 -7.266 -5.669 1.00 92.75 71 LEU A O 1
ATOM 571 N N . SER A 1 72 ? -2.389 -8.032 -4.289 1.00 90.88 72 SER A N 1
ATOM 572 C CA . SER A 1 72 ? -3.132 -7.777 -3.053 1.00 90.88 72 SER A CA 1
ATOM 573 C C . SER A 1 72 ? -2.267 -6.970 -2.080 1.00 90.88 72 SER A C 1
ATOM 575 O O . SER A 1 72 ? -1.137 -7.379 -1.787 1.00 90.88 72 SER A O 1
ATOM 577 N N . PRO A 1 73 ? -2.735 -5.807 -1.595 1.00 88.56 73 PRO A N 1
ATOM 578 C CA . PRO A 1 73 ? -2.035 -5.036 -0.591 1.00 88.56 73 PRO A CA 1
ATOM 579 C C . PRO A 1 73 ? -2.096 -5.782 0.739 1.00 88.56 73 PRO A C 1
ATOM 581 O O . PRO A 1 73 ? -3.159 -6.142 1.237 1.00 88.56 73 PRO A O 1
ATOM 584 N N . ARG A 1 74 ? -0.938 -5.958 1.367 1.00 92.12 74 ARG A N 1
ATOM 585 C CA . ARG A 1 74 ? -0.878 -6.450 2.739 1.00 92.12 74 ARG A CA 1
ATOM 586 C C . ARG A 1 74 ? -1.186 -5.302 3.696 1.00 92.12 74 ARG A C 1
ATOM 588 O O . ARG A 1 74 ? -0.304 -4.496 3.993 1.00 92.12 74 ARG A O 1
ATOM 595 N N . VAL A 1 75 ? -2.426 -5.218 4.163 1.00 92.50 75 VAL A N 1
ATOM 596 C CA . VAL A 1 75 ? -2.819 -4.313 5.251 1.00 92.50 75 VAL A CA 1
ATOM 597 C C . VAL A 1 75 ? -2.490 -4.993 6.576 1.00 92.50 75 VAL A C 1
ATOM 599 O O . VAL A 1 75 ? -2.922 -6.115 6.813 1.00 92.50 75 VAL A O 1
ATOM 602 N N . GLY A 1 76 ? -1.668 -4.340 7.398 1.00 93.69 76 GLY A N 1
ATOM 603 C CA . GLY A 1 76 ? -1.252 -4.870 8.696 1.00 93.69 76 GLY A CA 1
ATOM 604 C C . GLY A 1 76 ? -2.150 -4.358 9.815 1.00 93.69 76 GLY A C 1
ATOM 605 O O . GLY A 1 76 ? -2.792 -5.139 10.510 1.00 93.69 76 GLY A O 1
ATOM 606 N N . THR A 1 77 ? -2.218 -3.036 9.963 1.00 94.12 77 THR A N 1
ATOM 607 C CA . THR A 1 77 ? -2.948 -2.383 11.054 1.00 94.12 77 THR A CA 1
ATOM 608 C C . THR A 1 77 ? -3.892 -1.335 10.482 1.00 94.12 77 THR A C 1
ATOM 610 O O . THR A 1 77 ? -3.476 -0.509 9.671 1.00 94.12 77 THR A O 1
ATOM 613 N N . ILE A 1 78 ? -5.148 -1.334 10.928 1.00 95.12 78 ILE A N 1
ATOM 614 C CA . ILE A 1 78 ? -6.116 -0.272 10.639 1.00 95.12 78 ILE A CA 1
ATOM 615 C C . ILE A 1 78 ? -6.417 0.437 11.956 1.00 95.12 78 ILE A C 1
ATOM 617 O O . ILE A 1 78 ? -6.786 -0.215 12.930 1.00 95.12 78 ILE A O 1
ATOM 621 N N . LEU A 1 79 ? -6.246 1.754 11.990 1.00 94.44 79 LEU A N 1
ATOM 622 C CA . LEU A 1 79 ? -6.550 2.591 13.148 1.00 94.44 79 LEU A CA 1
ATOM 623 C C . LEU A 1 79 ? -7.557 3.668 12.746 1.00 94.44 79 LEU A C 1
ATOM 625 O O . LEU A 1 79 ? -7.546 4.097 11.592 1.00 94.44 79 LEU A O 1
ATOM 629 N N . PRO A 1 80 ? -8.416 4.130 13.660 1.00 95.31 80 PRO A N 1
ATOM 630 C CA . PRO A 1 80 ? -9.234 5.301 13.393 1.00 95.31 80 PRO A CA 1
ATOM 631 C C . PRO A 1 80 ? -8.333 6.553 13.331 1.00 95.31 80 PRO A C 1
ATOM 633 O O . PRO A 1 80 ? -7.241 6.569 13.915 1.00 95.31 80 PRO A O 1
ATOM 636 N N . LEU A 1 81 ? -8.736 7.575 12.570 1.00 93.81 81 LEU A N 1
ATOM 637 C CA . LEU A 1 81 ? -7.906 8.756 12.281 1.00 93.81 81 LEU A CA 1
ATOM 638 C C . LEU A 1 81 ? -7.411 9.467 13.556 1.00 93.81 81 LEU A C 1
ATOM 640 O O . LEU A 1 81 ? -6.276 9.941 13.606 1.00 93.81 81 LEU A O 1
ATOM 644 N N . GLU A 1 82 ? -8.211 9.463 14.618 1.00 95.31 82 GLU A N 1
ATOM 645 C CA . GLU A 1 82 ? -7.907 10.035 15.935 1.00 95.31 82 GLU A CA 1
ATOM 646 C C . GLU A 1 82 ? -6.652 9.403 16.565 1.00 95.31 82 GLU A C 1
ATOM 648 O O . GLU A 1 82 ? -5.967 10.017 17.384 1.00 95.31 82 GLU A O 1
ATOM 653 N N . GLN A 1 83 ? -6.295 8.186 16.147 1.00 95.38 83 GLN A N 1
ATOM 654 C CA . GLN A 1 83 ? -5.108 7.465 16.599 1.00 95.38 83 GLN A CA 1
ATOM 655 C C . GLN A 1 83 ? -3.877 7.686 15.703 1.00 95.38 83 GLN A C 1
ATOM 657 O O . GLN A 1 83 ? -2.907 6.928 15.790 1.00 95.38 83 GLN A O 1
ATOM 662 N N . VAL A 1 84 ? -3.845 8.749 14.890 1.00 95.19 84 VAL A N 1
ATOM 663 C CA . VAL A 1 84 ? -2.688 9.110 14.044 1.00 95.19 84 VAL A CA 1
ATOM 664 C C . VAL A 1 84 ? -1.365 9.133 14.820 1.00 95.19 84 VAL A C 1
ATOM 666 O O . VAL A 1 84 ? -0.349 8.625 14.348 1.00 95.19 84 VAL A O 1
ATOM 669 N N . ARG A 1 85 ? -1.364 9.624 16.066 1.00 96.94 85 ARG A N 1
ATOM 670 C CA . ARG A 1 85 ? -0.163 9.626 16.917 1.00 96.94 85 ARG A CA 1
ATOM 671 C C . ARG A 1 85 ? 0.362 8.209 17.171 1.00 96.94 85 ARG A C 1
ATOM 673 O O . ARG A 1 85 ? 1.572 7.991 17.151 1.00 96.94 85 ARG A O 1
ATOM 680 N N . THR A 1 86 ? -0.530 7.253 17.408 1.00 95.50 86 THR A N 1
ATOM 681 C CA . THR A 1 86 ? -0.176 5.841 17.594 1.00 95.50 86 THR A CA 1
ATOM 682 C C . THR A 1 86 ? 0.380 5.253 16.301 1.00 95.50 86 THR A C 1
ATOM 684 O O . THR A 1 86 ? 1.427 4.610 16.340 1.00 95.50 86 THR A O 1
ATOM 687 N N . ALA A 1 87 ? -0.237 5.553 15.152 1.00 94.31 87 ALA A N 1
ATOM 688 C CA . ALA A 1 87 ? 0.267 5.131 13.844 1.00 94.31 87 ALA A CA 1
ATOM 689 C C . ALA A 1 87 ? 1.709 5.612 13.590 1.00 94.31 87 ALA A C 1
ATOM 691 O O . ALA A 1 87 ? 2.561 4.834 13.169 1.00 94.31 87 ALA A O 1
ATOM 692 N N . HIS A 1 88 ? 2.022 6.869 13.917 1.00 93.19 88 HIS A N 1
ATOM 693 C CA . HIS A 1 88 ? 3.385 7.395 13.782 1.00 93.19 88 HIS A CA 1
ATOM 694 C C . HIS A 1 88 ? 4.384 6.741 14.745 1.00 93.19 88 HIS A C 1
ATOM 696 O O . HIS A 1 88 ? 5.526 6.500 14.361 1.00 93.19 88 HIS A O 1
ATOM 702 N N . ARG A 1 89 ? 3.975 6.401 15.975 1.00 95.19 89 ARG A N 1
ATOM 703 C CA . ARG A 1 89 ? 4.834 5.633 16.896 1.00 95.19 89 ARG A CA 1
ATOM 704 C C . ARG A 1 89 ? 5.147 4.238 16.353 1.00 95.19 89 ARG A C 1
ATOM 706 O O . ARG A 1 89 ? 6.277 3.787 16.497 1.00 95.19 89 ARG A O 1
ATOM 713 N N . MET A 1 90 ? 4.181 3.581 15.709 1.00 93.25 90 MET A N 1
ATOM 714 C CA . MET A 1 90 ? 4.403 2.297 15.031 1.00 93.25 90 MET A CA 1
ATOM 715 C C . MET A 1 90 ? 5.437 2.431 13.906 1.00 93.25 90 MET A C 1
ATOM 717 O O . MET A 1 90 ? 6.377 1.645 13.853 1.00 93.25 90 MET A O 1
ATOM 721 N N . LEU A 1 91 ? 5.349 3.482 13.079 1.00 87.25 91 LEU A N 1
ATOM 722 C CA . LEU A 1 91 ? 6.374 3.776 12.064 1.00 87.25 91 LEU A CA 1
ATOM 723 C C . LEU A 1 91 ? 7.762 4.044 12.668 1.00 87.25 91 LEU A C 1
ATOM 725 O O . LEU A 1 91 ? 8.771 3.718 12.050 1.00 87.25 91 LEU A O 1
ATOM 729 N N . ALA A 1 92 ? 7.814 4.613 13.874 1.00 88.88 92 ALA A N 1
ATOM 730 C CA . ALA A 1 92 ? 9.048 4.857 14.617 1.00 88.88 92 ALA A CA 1
ATOM 731 C C . ALA A 1 92 ? 9.603 3.609 15.340 1.00 88.88 92 ALA A C 1
ATOM 733 O O . ALA A 1 92 ? 10.595 3.718 16.056 1.00 88.88 92 ALA A O 1
ATOM 734 N N . GLY A 1 93 ? 8.987 2.434 15.163 1.00 89.50 93 GLY A N 1
ATOM 735 C CA . GLY A 1 93 ? 9.477 1.157 15.690 1.00 89.50 93 GLY A CA 1
ATOM 736 C C . GLY A 1 93 ? 8.652 0.557 16.830 1.00 89.50 93 GLY A C 1
ATOM 737 O O . GLY A 1 93 ? 9.021 -0.499 17.342 1.00 89.50 93 GLY A O 1
ATOM 738 N N . ALA A 1 94 ? 7.536 1.175 17.236 1.00 93.50 94 ALA A N 1
ATOM 739 C CA . ALA A 1 94 ? 6.610 0.513 18.155 1.00 93.50 94 ALA A CA 1
ATOM 740 C C . ALA A 1 94 ? 5.966 -0.726 17.485 1.00 93.50 94 ALA A C 1
ATOM 742 O O . ALA A 1 94 ? 5.764 -0.719 16.269 1.00 93.50 94 ALA A O 1
ATOM 743 N N . PRO A 1 95 ? 5.605 -1.780 18.243 1.00 93.75 95 PRO A N 1
ATOM 744 C CA . PRO A 1 95 ? 5.068 -3.012 17.664 1.00 93.75 95 PRO A CA 1
ATOM 745 C C . PRO A 1 95 ? 3.816 -2.788 16.804 1.00 93.75 95 PRO A C 1
ATOM 747 O O . PRO A 1 95 ? 2.879 -2.102 17.218 1.00 93.75 95 PRO A O 1
ATOM 750 N N . HIS A 1 96 ? 3.773 -3.414 15.625 1.00 92.56 96 HIS A N 1
ATOM 751 C CA . HIS A 1 96 ? 2.595 -3.453 14.758 1.00 92.56 96 HIS A CA 1
ATOM 752 C C . HIS A 1 96 ? 2.599 -4.694 13.854 1.00 92.56 96 HIS A C 1
ATOM 754 O O . HIS A 1 96 ? 3.631 -5.332 13.641 1.00 92.56 96 HIS A O 1
ATOM 760 N N . GLN A 1 97 ? 1.434 -5.040 13.303 1.00 93.19 97 GLN A N 1
ATOM 761 C CA . GLN A 1 97 ? 1.300 -6.127 12.331 1.00 93.19 97 GLN A CA 1
ATOM 762 C C . GLN A 1 97 ? 2.084 -5.789 11.045 1.00 93.19 97 GLN A C 1
ATOM 764 O O . GLN A 1 97 ? 2.006 -4.648 10.570 1.00 93.19 97 GLN A O 1
ATOM 769 N N . PRO A 1 98 ? 2.816 -6.743 10.436 1.00 88.75 98 PRO A N 1
ATOM 770 C CA . PRO A 1 98 ? 3.526 -6.488 9.189 1.00 88.75 98 PRO A CA 1
ATOM 771 C C . PRO A 1 98 ? 2.558 -6.158 8.049 1.00 88.75 98 PRO A C 1
ATOM 773 O O . PRO A 1 98 ? 1.635 -6.923 7.760 1.00 88.75 98 PRO A O 1
ATOM 776 N N . GLY A 1 99 ? 2.806 -5.048 7.360 1.00 90.12 99 GLY A N 1
ATOM 777 C CA . GLY A 1 99 ? 1.951 -4.542 6.291 1.00 90.12 99 GLY A CA 1
ATOM 778 C C . GLY A 1 99 ? 1.800 -3.027 6.366 1.00 90.12 99 GLY A C 1
ATOM 779 O O . GLY A 1 99 ? 2.517 -2.348 7.099 1.00 90.12 99 GLY A O 1
ATOM 780 N N . LYS A 1 100 ? 0.865 -2.486 5.586 1.00 90.62 100 LYS A N 1
ATOM 781 C CA . LYS A 1 100 ? 0.504 -1.067 5.624 1.00 90.62 100 LYS A CA 1
ATOM 782 C C . LYS A 1 100 ? -0.251 -0.740 6.915 1.00 90.62 100 LYS A C 1
ATOM 784 O O . LYS A 1 100 ? -1.120 -1.509 7.326 1.00 90.62 100 LYS A O 1
ATOM 789 N N . ILE A 1 101 ? 0.064 0.411 7.504 1.00 95.00 101 ILE A N 1
ATOM 790 C CA . ILE A 1 101 ? -0.753 1.049 8.539 1.00 95.00 101 ILE A CA 1
ATOM 791 C C . ILE A 1 101 ? -1.731 1.975 7.814 1.00 95.00 101 ILE A C 1
ATOM 793 O O . ILE A 1 101 ? -1.304 2.832 7.042 1.00 95.00 101 ILE A O 1
ATOM 797 N N . VAL A 1 102 ? -3.028 1.770 8.018 1.00 94.88 102 VAL A N 1
ATOM 798 C CA . VAL A 1 102 ? -4.103 2.526 7.365 1.00 94.88 102 VAL A CA 1
ATOM 799 C C . VAL A 1 102 ? -4.874 3.297 8.424 1.00 94.88 102 VAL A C 1
ATOM 801 O O . VAL A 1 102 ? -5.248 2.735 9.452 1.00 94.88 102 VAL A O 1
ATOM 804 N N . LEU A 1 103 ? -5.123 4.577 8.162 1.00 95.38 103 LEU A N 1
ATOM 805 C CA . LEU A 1 103 ? -6.023 5.389 8.970 1.00 95.38 103 LEU A CA 1
ATOM 806 C C . LEU A 1 103 ? -7.404 5.378 8.321 1.00 95.38 103 LEU A C 1
ATOM 808 O O . LEU A 1 103 ? -7.539 5.709 7.144 1.00 95.38 103 LEU A O 1
ATOM 812 N N . LYS A 1 104 ? -8.414 4.961 9.080 1.00 94.56 104 LYS A N 1
ATOM 813 C CA . LYS A 1 104 ? -9.809 4.948 8.656 1.00 94.56 104 LYS A CA 1
ATOM 814 C C . LYS A 1 104 ? -10.507 6.186 9.208 1.00 94.56 104 LYS A C 1
ATOM 816 O O . LYS A 1 104 ? -10.450 6.447 10.407 1.00 94.56 104 LYS A O 1
ATOM 821 N N . MET A 1 105 ? -11.175 6.925 8.332 1.00 89.00 105 MET A N 1
ATOM 822 C CA . MET A 1 105 ? -12.129 7.950 8.739 1.00 89.00 105 MET A CA 1
ATOM 823 C C . MET A 1 105 ? -13.442 7.272 9.128 1.00 89.00 105 MET A C 1
ATOM 825 O O . MET A 1 105 ? -13.899 6.364 8.431 1.00 89.00 105 MET A O 1
ATOM 829 N N . THR A 1 106 ? -14.026 7.685 10.247 1.00 78.12 106 THR A N 1
ATOM 830 C CA . THR A 1 106 ? -15.421 7.360 10.551 1.00 78.12 106 THR A CA 1
ATOM 831 C C . THR A 1 106 ? -16.276 8.418 9.865 1.00 78.12 106 THR A C 1
ATOM 833 O O . THR A 1 106 ? -16.007 9.608 10.029 1.00 78.12 106 THR A O 1
ATOM 836 N N . ASP A 1 107 ? -17.265 8.005 9.075 1.00 67.19 107 ASP A N 1
ATOM 837 C CA . ASP A 1 107 ? -18.228 8.935 8.490 1.00 67.19 107 ASP A CA 1
ATOM 838 C C . ASP A 1 107 ? -19.061 9.536 9.631 1.00 67.19 107 ASP A C 1
ATOM 840 O O . ASP A 1 107 ? -19.917 8.871 10.211 1.00 67.19 107 ASP A O 1
ATOM 844 N N . HIS A 1 108 ? -18.758 10.776 10.012 1.00 54.19 108 HIS A N 1
ATOM 845 C CA . HIS A 1 108 ? -19.608 11.573 10.888 1.00 54.19 108 HIS A CA 1
ATOM 846 C C . HIS A 1 108 ? -20.605 12.335 10.007 1.00 54.19 108 HIS A C 1
ATOM 848 O O . HIS A 1 108 ? -20.287 13.420 9.520 1.00 54.19 108 HIS A O 1
ATOM 854 N N . PHE A 1 109 ? -21.782 11.745 9.790 1.00 48.47 109 PHE A N 1
ATOM 855 C CA . PHE A 1 109 ? -22.980 12.434 9.303 1.00 48.47 109 PHE A CA 1
ATOM 856 C C . PHE A 1 109 ? -24.064 1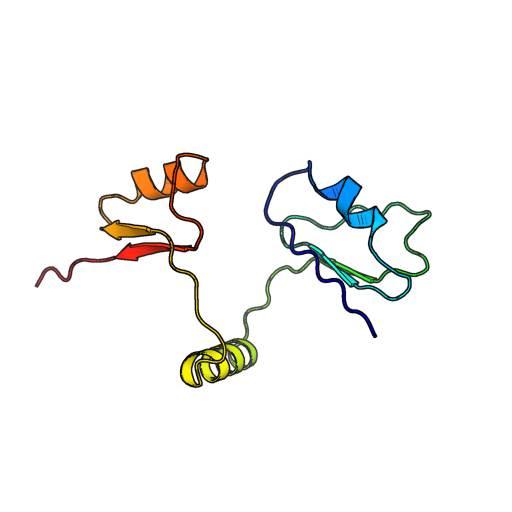2.372 10.375 1.00 48.47 109 PHE A C 1
ATOM 858 O O . PHE A 1 109 ? -24.263 11.269 10.936 1.00 48.47 109 PHE A O 1
#

Sequence (109 aa):
MFVTLIAHTTHEVHRRSSLTVIRPGGILVSVVSEPMPDPDRLNNIRSVFFLVEVTTKRLDKITDLFNRGRLSPRVGTILPLEQVRTAHRMLAGAPHQPGKIVLKMTDHF

Radius of gyration: 18.4 Å; chains: 1; bounding box: 59×25×35 Å

Foldseek 3Di:
DDADEDEDDDDDDCLPVSLVPADFQYEYEYAHDFPPDPVVRPPRYHYDDCPDDDDPVVVVVVVVCVVVVVDDFDEWAEAEQVCVVVVVVVVVPDDTGPGDYHYDYDDDD

pLDDT: mean 72.28, std 21.14, range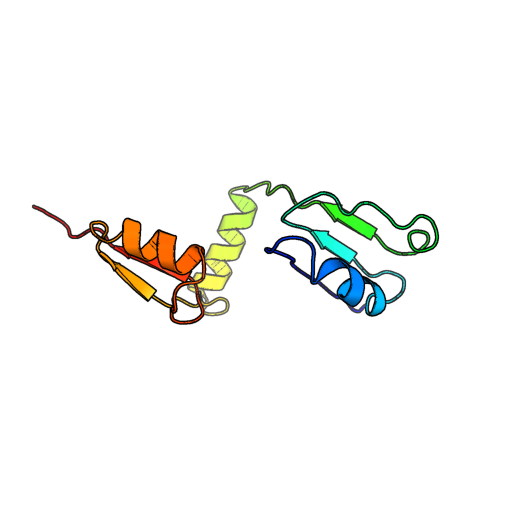 [24.23, 97.0]